Protein AF-A0A4Y2GWA9-F1 (afdb_monomer)

Organism: Araneus ventricosus (NCBI:txid182803)

Secondary structure (DSSP, 8-state):
--S-SS--HHHHHHHHHHHHHHTT---SS-PPPPHHHHHHHHHHHHHHSSSS-TTHHHHTT---HHHHHHHHT--

pLDDT: mean 81.45, std 11.71, range [37.59, 94.75]

Structure (mmCIF, N/CA/C/O backbone):
data_AF-A0A4Y2GWA9-F1
#
_entry.id   AF-A0A4Y2GWA9-F1
#
loop_
_atom_site.group_PDB
_atom_site.id
_atom_site.type_symbol
_atom_site.label_atom_id
_atom_site.label_alt_id
_atom_site.label_comp_id
_atom_site.label_asym_id
_atom_site.label_entity_id
_atom_site.label_seq_id
_atom_site.pdbx_PDB_ins_code
_atom_site.Cartn_x
_atom_site.Cartn_y
_atom_site.Cartn_z
_atom_site.occupancy
_atom_site.B_iso_or_equiv
_atom_site.auth_seq_id
_atom_site.auth_comp_id
_atom_site.auth_asym_id
_atom_site.auth_atom_id
_atom_site.pdbx_PDB_model_num
ATOM 1 N N . MET A 1 1 ? 4.927 10.190 -2.925 1.00 37.59 1 MET A N 1
ATOM 2 C CA . MET A 1 1 ? 5.448 10.005 -4.288 1.00 37.59 1 MET A CA 1
ATOM 3 C C . MET A 1 1 ? 6.925 9.646 -4.194 1.00 37.59 1 MET A C 1
ATOM 5 O O . MET A 1 1 ? 7.788 10.496 -4.327 1.00 37.59 1 MET A O 1
ATOM 9 N N . LEU A 1 2 ? 7.205 8.393 -3.852 1.00 61.03 2 LEU A N 1
ATOM 10 C CA . LEU A 1 2 ? 8.422 7.709 -4.282 1.00 61.03 2 LEU A CA 1
ATOM 11 C C . LEU A 1 2 ? 7.875 6.794 -5.377 1.00 61.03 2 LEU A C 1
ATOM 13 O O . LEU A 1 2 ? 6.878 6.119 -5.142 1.00 61.03 2 LEU A O 1
ATOM 17 N N . ILE A 1 3 ? 8.274 6.953 -6.628 1.00 53.47 3 ILE A N 1
ATOM 18 C CA . ILE A 1 3 ? 9.395 6.249 -7.252 1.00 53.47 3 ILE A CA 1
ATOM 19 C C . ILE A 1 3 ? 9.710 7.029 -8.552 1.00 53.47 3 ILE A C 1
ATOM 21 O O . ILE A 1 3 ? 8.814 7.661 -9.108 1.00 53.47 3 ILE A O 1
ATOM 25 N N . CYS A 1 4 ? 10.968 6.985 -9.006 1.00 51.59 4 CYS A N 1
ATOM 26 C CA . CYS A 1 4 ? 11.507 7.558 -10.257 1.00 51.59 4 CYS A CA 1
ATOM 27 C C . CYS A 1 4 ? 12.204 8.933 -10.190 1.00 51.59 4 CYS A C 1
ATOM 29 O O . CYS A 1 4 ? 12.194 9.668 -11.173 1.00 51.59 4 CYS A O 1
ATOM 31 N N . LYS A 1 5 ? 12.921 9.274 -9.111 1.00 54.25 5 LYS A N 1
ATOM 32 C CA . LYS A 1 5 ? 14.103 10.136 -9.310 1.00 54.25 5 LYS A CA 1
ATOM 33 C C . LYS A 1 5 ? 15.242 9.243 -9.811 1.00 54.25 5 LYS A C 1
ATOM 35 O O . LYS A 1 5 ? 15.811 8.512 -9.012 1.00 54.25 5 LYS A O 1
ATOM 40 N N . GLY A 1 6 ? 15.524 9.275 -11.118 1.00 68.31 6 GLY A N 1
ATOM 41 C CA . GLY A 1 6 ? 16.752 8.700 -11.693 1.00 68.31 6 GLY A CA 1
ATOM 42 C C . GLY A 1 6 ? 16.608 7.572 -12.722 1.00 68.31 6 GLY A C 1
ATOM 43 O O . GLY A 1 6 ? 17.630 7.061 -13.161 1.00 68.31 6 GLY A O 1
ATOM 44 N N . LEU A 1 7 ? 15.397 7.181 -13.133 1.00 74.88 7 LEU A N 1
ATOM 45 C CA . LEU A 1 7 ? 15.219 6.200 -14.214 1.00 74.88 7 LEU A CA 1
ATOM 46 C C . LEU A 1 7 ? 14.888 6.909 -15.525 1.00 74.88 7 LEU A C 1
ATOM 48 O O . LEU A 1 7 ? 14.055 7.818 -15.542 1.00 74.88 7 LEU A O 1
ATOM 52 N N . SER A 1 8 ? 15.529 6.489 -16.617 1.00 85.31 8 SER A N 1
ATOM 53 C CA . SER A 1 8 ? 15.167 6.961 -17.951 1.00 85.31 8 SER A CA 1
ATOM 54 C C . SER A 1 8 ? 13.777 6.439 -18.330 1.00 85.31 8 SER A C 1
ATOM 56 O O . SER A 1 8 ? 13.321 5.403 -17.836 1.00 85.31 8 SER A O 1
ATOM 58 N N . SER A 1 9 ? 13.096 7.147 -19.234 1.00 82.94 9 SER A N 1
ATOM 59 C CA . SER A 1 9 ? 11.798 6.698 -19.755 1.00 82.94 9 SER A CA 1
ATOM 60 C C . SER A 1 9 ? 11.877 5.312 -20.405 1.00 82.94 9 SER A C 1
ATOM 62 O O . SER A 1 9 ? 10.893 4.578 -20.395 1.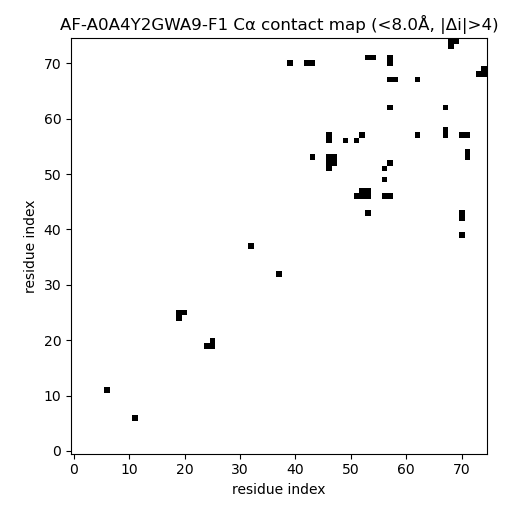00 82.94 9 SER A O 1
ATOM 64 N N . GLU A 1 10 ? 13.033 4.962 -20.967 1.00 89.38 10 GLU A N 1
ATOM 65 C CA . GLU A 1 10 ? 13.291 3.662 -21.580 1.00 89.38 10 GLU A CA 1
ATOM 66 C C . GLU A 1 10 ? 13.332 2.555 -20.527 1.00 89.38 10 GLU A C 1
ATOM 68 O O . GLU A 1 10 ? 12.566 1.602 -20.619 1.00 89.38 10 GLU A O 1
ATOM 73 N N . THR A 1 11 ? 14.093 2.743 -19.446 1.00 88.62 11 THR A N 1
ATOM 74 C CA . THR A 1 11 ? 14.152 1.766 -18.352 1.00 88.62 11 THR A CA 1
ATO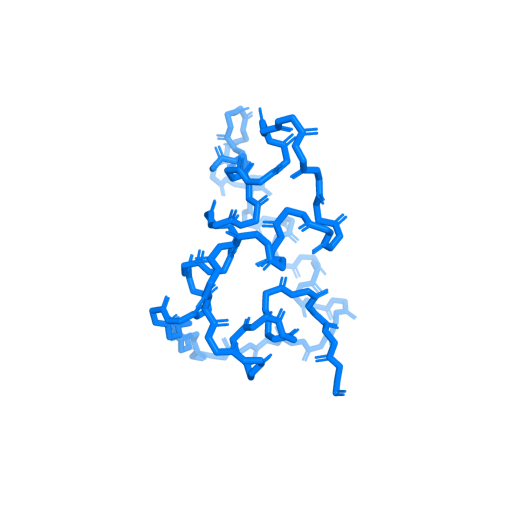M 75 C C . THR A 1 11 ? 12.790 1.559 -17.690 1.00 88.62 11 THR A C 1
ATOM 77 O O . THR A 1 11 ? 12.434 0.435 -17.345 1.00 88.62 11 THR A O 1
ATOM 80 N N . ILE A 1 12 ? 11.996 2.624 -17.529 1.00 86.94 12 ILE A N 1
ATOM 81 C CA . ILE A 1 12 ? 10.631 2.511 -16.988 1.00 86.94 12 ILE A CA 1
ATOM 82 C C . ILE A 1 12 ? 9.763 1.628 -17.894 1.00 86.94 12 ILE A C 1
ATOM 84 O O . ILE A 1 12 ? 9.036 0.766 -17.397 1.00 86.94 12 ILE A O 1
ATOM 88 N N . ARG A 1 13 ? 9.847 1.831 -19.2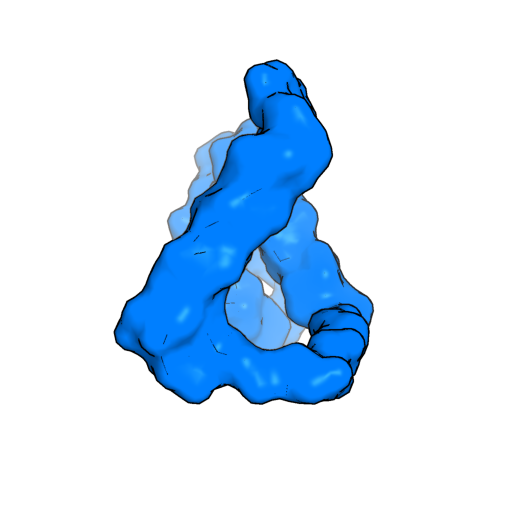12 1.00 85.75 13 ARG A N 1
ATOM 89 C CA . ARG A 1 13 ? 9.097 1.058 -20.206 1.00 85.75 13 ARG A CA 1
ATOM 90 C C . ARG A 1 13 ? 9.530 -0.408 -20.229 1.00 85.75 13 ARG A C 1
ATOM 92 O O . ARG A 1 13 ? 8.665 -1.280 -20.248 1.00 85.75 13 ARG A O 1
ATOM 99 N N . ASP A 1 14 ? 10.827 -0.684 -20.162 1.00 88.44 14 ASP A N 1
ATOM 100 C CA . ASP A 1 14 ? 11.352 -2.052 -20.197 1.00 88.44 14 ASP A CA 1
ATOM 101 C C . ASP A 1 14 ? 10.941 -2.846 -18.957 1.00 88.44 14 ASP A C 1
ATOM 103 O O . ASP A 1 14 ? 10.441 -3.966 -19.063 1.00 88.44 14 ASP A O 1
ATOM 107 N N . VAL A 1 15 ? 11.065 -2.234 -17.776 1.00 87.25 15 VAL A N 1
ATOM 108 C CA . VAL A 1 15 ? 10.603 -2.828 -16.515 1.00 87.25 15 VAL A CA 1
ATOM 109 C C . VAL A 1 15 ? 9.099 -3.096 -16.576 1.00 87.25 15 VAL A C 1
ATOM 111 O O . VAL A 1 15 ? 8.647 -4.178 -16.201 1.00 87.25 15 VAL A O 1
ATOM 114 N N . TYR A 1 16 ? 8.316 -2.142 -17.084 1.00 82.94 16 TYR A N 1
ATOM 115 C CA . TYR A 1 16 ? 6.877 -2.321 -17.246 1.00 82.94 16 TYR A CA 1
ATOM 116 C C . TYR A 1 16 ? 6.537 -3.488 -18.185 1.00 82.94 16 TYR A C 1
ATOM 118 O O . TYR A 1 16 ? 5.711 -4.331 -17.829 1.00 82.94 16 TYR A O 1
ATOM 126 N N . HIS A 1 17 ? 7.175 -3.581 -19.356 1.00 84.12 17 HIS A N 1
ATOM 127 C CA . HIS A 1 17 ? 6.935 -4.670 -20.306 1.00 84.12 17 HIS A CA 1
ATOM 128 C C . HIS A 1 17 ? 7.335 -6.032 -19.745 1.00 84.12 17 HIS A C 1
ATOM 130 O O . HIS A 1 17 ? 6.567 -6.984 -19.866 1.00 84.12 17 HIS A O 1
ATOM 136 N N . PHE A 1 18 ? 8.487 -6.117 -19.078 1.00 86.56 18 PHE A N 1
ATOM 137 C CA . PHE A 1 18 ? 8.943 -7.351 -18.446 1.00 86.56 18 PHE A CA 1
ATOM 138 C C . PHE A 1 18 ? 7.922 -7.870 -17.429 1.00 86.56 18 PHE A C 1
ATOM 140 O O . PHE A 1 18 ? 7.492 -9.022 -17.505 1.00 86.56 18 PHE A O 1
ATOM 147 N N . TYR A 1 19 ? 7.487 -7.010 -16.502 1.00 84.00 19 TYR A N 1
ATOM 148 C CA . TYR A 1 19 ? 6.530 -7.428 -15.485 1.00 84.00 19 TYR A CA 1
ATOM 149 C C . TYR A 1 19 ? 5.149 -7.689 -16.076 1.00 84.00 19 TYR A C 1
ATOM 151 O O . TYR A 1 19 ? 4.582 -8.732 -15.783 1.00 84.00 19 TYR A O 1
ATOM 159 N N . SER A 1 20 ? 4.615 -6.817 -16.937 1.00 80.44 20 SER A N 1
ATOM 160 C CA . SER A 1 20 ? 3.295 -7.035 -17.558 1.00 80.44 20 SER A CA 1
ATOM 161 C C . SER A 1 20 ? 3.216 -8.351 -18.339 1.00 80.44 20 SER A C 1
ATOM 163 O O . SER A 1 20 ? 2.201 -9.043 -18.241 1.00 80.44 20 SER A O 1
ATOM 165 N N . ALA A 1 21 ? 4.297 -8.743 -19.024 1.00 79.44 21 ALA A N 1
ATOM 166 C CA . ALA A 1 21 ? 4.417 -10.052 -19.659 1.00 79.44 21 ALA A CA 1
ATOM 167 C C . ALA A 1 21 ? 4.447 -11.196 -18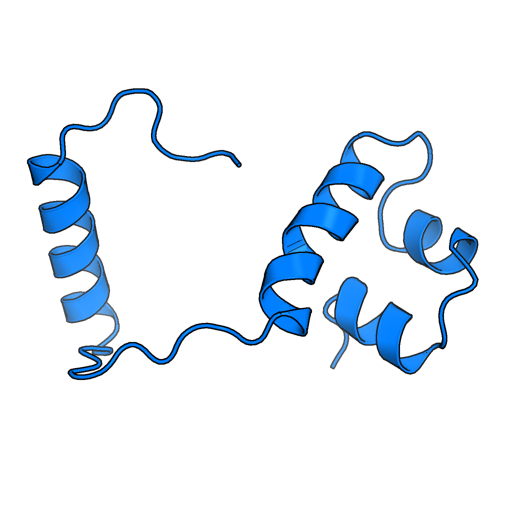.631 1.00 79.44 21 ALA A C 1
ATOM 169 O O . ALA A 1 21 ? 3.720 -12.175 -18.783 1.00 79.44 21 ALA A O 1
ATOM 170 N N . ALA A 1 22 ? 5.236 -11.062 -17.560 1.00 78.69 22 ALA A N 1
ATOM 171 C CA . ALA A 1 22 ? 5.370 -12.088 -16.526 1.00 78.69 22 ALA A CA 1
ATOM 172 C C . ALA A 1 22 ? 4.073 -12.341 -15.736 1.00 78.69 22 ALA A C 1
ATOM 174 O O . ALA A 1 22 ? 3.790 -13.484 -15.387 1.00 78.69 22 ALA A O 1
ATOM 175 N N . VAL A 1 23 ? 3.272 -11.302 -15.459 1.00 78.19 23 VAL A N 1
ATOM 176 C CA . VAL A 1 23 ? 1.993 -11.455 -14.735 1.00 78.19 23 VAL A CA 1
ATOM 177 C C . VAL A 1 23 ? 0.810 -11.779 -15.654 1.00 78.19 23 VAL A C 1
ATOM 179 O O . VAL A 1 23 ? -0.293 -11.990 -15.157 1.00 78.19 23 VAL A O 1
ATOM 182 N N . GLY A 1 24 ? 0.999 -11.801 -16.979 1.00 65.50 24 GLY A N 1
ATOM 183 C CA . GLY A 1 24 ? -0.088 -12.002 -17.948 1.00 65.50 24 GLY A CA 1
ATOM 184 C C . GLY A 1 24 ? -1.126 -10.871 -17.964 1.00 65.50 24 GLY A C 1
ATOM 185 O O . GLY A 1 24 ? -2.210 -11.028 -18.522 1.00 65.50 24 GLY A O 1
ATOM 186 N N . VAL A 1 25 ? -0.817 -9.723 -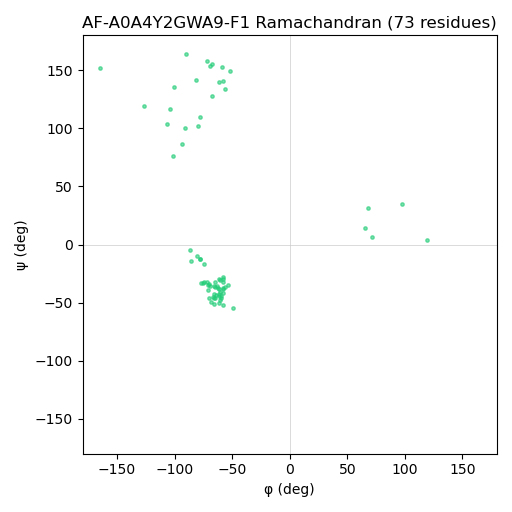17.351 1.00 61.34 25 VAL A N 1
ATOM 187 C CA . VAL A 1 25 ? -1.714 -8.565 -17.249 1.00 61.34 25 VAL A CA 1
ATOM 188 C C . VAL A 1 25 ? -1.288 -7.538 -18.291 1.00 61.34 25 VAL A C 1
ATOM 190 O O . VAL A 1 25 ? -0.660 -6.527 -17.980 1.00 61.34 25 VAL A O 1
ATOM 193 N N . TYR A 1 26 ? -1.630 -7.803 -19.551 1.00 61.28 26 TYR A N 1
ATOM 194 C CA . TYR A 1 26 ? -1.583 -6.785 -20.597 1.00 61.28 26 TYR A CA 1
ATOM 195 C C . TYR A 1 26 ? -2.972 -6.155 -20.711 1.00 61.28 26 TYR A C 1
ATOM 197 O O . TYR A 1 26 ? -3.825 -6.613 -21.469 1.00 61.28 26 TYR A O 1
ATOM 205 N N . GLN A 1 27 ? -3.249 -5.137 -19.894 1.00 62.38 27 GLN A N 1
ATOM 206 C CA . GLN A 1 27 ? -4.503 -4.399 -2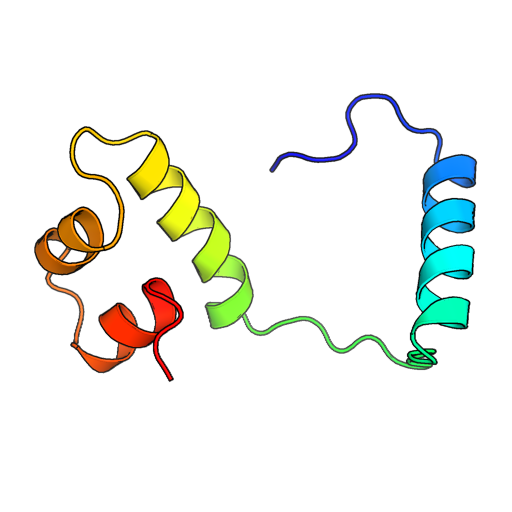0.025 1.00 62.38 27 GLN A CA 1
ATOM 207 C C . GLN A 1 27 ? -4.384 -3.428 -21.198 1.00 62.38 27 GLN A C 1
ATOM 209 O O . GLN A 1 27 ? -3.659 -2.440 -21.121 1.00 62.38 27 GLN A O 1
ATOM 214 N N . ALA A 1 28 ? -5.108 -3.711 -22.286 1.00 66.12 28 ALA A N 1
ATOM 215 C CA . ALA A 1 28 ? -5.186 -2.823 -23.445 1.00 66.12 28 ALA A CA 1
ATOM 216 C C . ALA A 1 28 ? -5.715 -1.430 -23.066 1.00 66.12 28 ALA A C 1
ATOM 218 O O . ALA A 1 28 ? -5.386 -0.442 -23.722 1.00 66.12 28 ALA A O 1
ATOM 219 N N . HIS A 1 29 ? -6.531 -1.349 -22.011 1.00 63.19 29 HIS A N 1
ATOM 220 C CA . HIS A 1 29 ? -7.072 -0.115 -21.454 1.00 63.19 29 HIS A CA 1
ATOM 221 C C . HIS A 1 29 ? -6.760 -0.067 -19.962 1.00 63.19 29 HIS A C 1
ATOM 223 O O . HIS A 1 29 ? -7.164 -0.944 -19.201 1.00 63.19 29 HIS A O 1
ATOM 229 N N . VAL A 1 30 ? -6.009 0.954 -19.556 1.00 68.69 30 VAL A N 1
ATOM 230 C CA . VAL A 1 30 ? -5.723 1.222 -18.149 1.00 68.69 30 VAL A CA 1
ATOM 231 C C . VAL A 1 30 ? -6.802 2.164 -17.646 1.00 68.69 30 VAL A C 1
ATOM 233 O O . VAL A 1 30 ? -6.734 3.370 -17.879 1.00 68.69 30 VAL A O 1
ATOM 236 N N . GLU A 1 31 ? -7.793 1.619 -16.949 1.00 75.44 31 GLU A N 1
ATOM 237 C CA . GLU A 1 31 ? -8.765 2.459 -16.259 1.00 75.44 31 GLU A CA 1
ATOM 238 C C . GLU A 1 31 ? -8.069 3.208 -15.112 1.00 75.44 31 GLU A C 1
ATOM 240 O O . GLU A 1 31 ? -7.391 2.587 -14.275 1.00 75.44 31 GLU A O 1
ATOM 245 N N . PRO A 1 32 ? -8.201 4.544 -15.037 1.00 80.88 32 PRO A N 1
ATOM 246 C CA . PRO A 1 32 ? -7.681 5.298 -13.916 1.00 80.88 32 PRO A CA 1
ATOM 247 C C . PRO A 1 32 ? -8.253 4.759 -12.605 1.00 80.88 32 PRO A C 1
ATOM 249 O O . PRO A 1 32 ? -9.457 4.550 -12.449 1.00 80.88 32 PRO A O 1
ATOM 252 N N . ARG A 1 33 ? -7.381 4.564 -11.613 1.00 85.50 33 ARG A N 1
ATOM 253 C CA . ARG A 1 33 ? -7.827 4.213 -10.262 1.00 85.50 33 ARG A CA 1
ATOM 254 C C . ARG A 1 33 ? -8.764 5.296 -9.736 1.00 85.50 33 ARG A C 1
ATOM 256 O O . ARG A 1 33 ? -8.498 6.484 -9.902 1.00 85.50 33 ARG A O 1
ATOM 263 N N . SER A 1 34 ? -9.817 4.883 -9.031 1.00 90.56 34 SER A N 1
ATOM 264 C CA . SER A 1 34 ? -10.730 5.838 -8.405 1.00 90.56 34 SER A CA 1
ATOM 265 C C . SER A 1 34 ? -9.991 6.752 -7.426 1.00 90.56 34 SER A C 1
ATOM 267 O O . SER A 1 34 ? -8.996 6.354 -6.811 1.00 90.56 34 SER A O 1
ATOM 269 N N . LEU A 1 35 ? -10.510 7.964 -7.218 1.00 92.25 35 LEU A N 1
ATOM 270 C CA . LEU A 1 35 ? -9.924 8.924 -6.278 1.00 92.25 35 LEU A CA 1
ATOM 271 C C . LEU A 1 35 ? -9.739 8.321 -4.874 1.00 92.25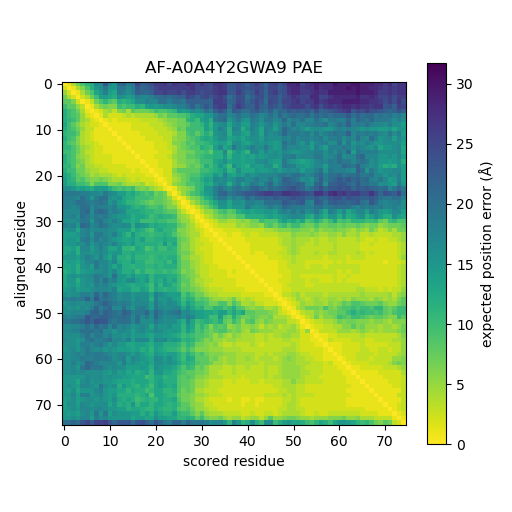 35 LEU A C 1
ATOM 273 O O . LEU A 1 35 ? -8.725 8.567 -4.230 1.00 92.25 35 LEU A O 1
ATOM 277 N N . LYS A 1 36 ? -10.662 7.449 -4.443 1.00 91.75 36 LYS A N 1
ATOM 278 C CA . LYS A 1 36 ? -10.560 6.675 -3.193 1.00 91.75 36 LYS A CA 1
ATOM 279 C C . LYS A 1 36 ? -9.299 5.795 -3.144 1.00 91.75 36 LYS A C 1
ATOM 281 O O . LYS A 1 36 ? -8.638 5.707 -2.114 1.00 91.75 36 LYS A O 1
ATOM 286 N N . HIS A 1 37 ? -8.940 5.144 -4.248 1.00 90.38 37 HIS A N 1
ATOM 287 C CA . HIS A 1 37 ? -7.719 4.337 -4.331 1.00 90.38 37 HIS A CA 1
ATOM 288 C C . HIS A 1 37 ? -6.456 5.187 -4.444 1.00 90.38 37 HIS A C 1
ATOM 290 O O . HIS A 1 37 ? -5.412 4.785 -3.932 1.00 90.38 37 HIS A O 1
ATOM 296 N N . LEU A 1 38 ? -6.545 6.346 -5.097 1.00 90.50 38 LEU A N 1
ATOM 297 C CA . LEU A 1 38 ? -5.435 7.290 -5.217 1.00 90.50 38 LEU A CA 1
ATOM 298 C C . LEU A 1 38 ? -5.139 8.012 -3.894 1.00 90.50 38 LEU A C 1
ATOM 300 O O . LEU A 1 38 ? -3.976 8.280 -3.599 1.00 90.50 38 LEU A O 1
ATOM 304 N N . SER A 1 39 ? -6.152 8.271 -3.064 1.00 91.06 39 SER A N 1
ATOM 305 C CA . SER A 1 39 ? -5.979 8.900 -1.750 1.00 91.06 39 SER A CA 1
ATOM 306 C C . SER A 1 39 ? -5.386 7.947 -0.710 1.00 91.06 39 SER A C 1
ATOM 308 O O . SER A 1 39 ? -4.598 8.378 0.133 1.00 91.06 39 SER A O 1
ATOM 310 N N . ARG A 1 40 ? -5.685 6.642 -0.798 1.00 92.44 40 ARG A N 1
ATOM 311 C CA . ARG A 1 40 ? -5.189 5.611 0.131 1.00 92.44 40 ARG A CA 1
ATOM 312 C C . ARG A 1 40 ? -3.671 5.662 0.379 1.00 92.44 40 ARG A C 1
ATOM 314 O O . ARG A 1 40 ? -3.287 5.746 1.543 1.00 92.44 40 ARG A O 1
ATOM 321 N N . PRO A 1 41 ? -2.780 5.618 -0.633 1.00 90.81 41 PRO A N 1
ATOM 322 C CA . PRO A 1 41 ? -1.337 5.672 -0.392 1.00 90.81 41 PRO A CA 1
ATOM 323 C C . PRO A 1 41 ? -0.879 7.005 0.212 1.00 90.81 41 PRO A C 1
ATOM 325 O O . PRO A 1 41 ? 0.053 7.005 1.012 1.00 90.81 41 PRO A O 1
ATOM 328 N N . THR A 1 42 ? -1.527 8.123 -0.124 1.00 89.88 42 THR A N 1
ATOM 329 C CA . THR A 1 42 ? -1.212 9.442 0.448 1.00 89.88 42 THR A CA 1
ATOM 330 C C . THR A 1 42 ? -1.524 9.475 1.938 1.00 89.88 42 THR A C 1
ATOM 332 O O . THR A 1 42 ? -0.643 9.782 2.736 1.00 89.88 42 THR A O 1
ATOM 335 N N . VAL A 1 43 ? -2.737 9.066 2.321 1.00 88.94 43 VAL A N 1
ATOM 336 C CA . VAL A 1 43 ? -3.149 8.986 3.730 1.00 88.94 43 VAL A CA 1
ATOM 337 C C . VAL A 1 43 ? -2.244 8.023 4.494 1.00 88.94 43 VAL A C 1
ATOM 339 O O . VAL A 1 43 ? -1.728 8.364 5.555 1.00 88.94 43 VAL A O 1
ATOM 342 N N . ARG A 1 44 ? -1.964 6.840 3.930 1.00 89.38 44 ARG A N 1
ATOM 343 C CA . ARG A 1 44 ? -1.075 5.864 4.573 1.00 89.38 44 ARG A CA 1
ATOM 344 C C . ARG A 1 44 ? 0.350 6.391 4.758 1.00 89.38 44 ARG A C 1
ATOM 346 O O . ARG A 1 44 ? 0.973 6.109 5.776 1.00 89.38 44 ARG A O 1
ATOM 353 N N . ARG A 1 45 ? 0.867 7.162 3.798 1.00 86.88 45 ARG A N 1
ATOM 354 C CA . ARG A 1 45 ? 2.187 7.794 3.907 1.00 86.88 45 ARG A CA 1
ATOM 355 C C . ARG A 1 45 ? 2.227 8.820 5.037 1.00 86.88 45 ARG A C 1
ATOM 357 O O . ARG A 1 45 ? 3.161 8.785 5.826 1.00 86.88 45 ARG A O 1
ATOM 364 N N . MET A 1 46 ? 1.212 9.678 5.139 1.00 85.62 46 MET A N 1
ATOM 365 C CA . MET A 1 46 ? 1.121 10.655 6.230 1.00 85.62 46 MET A CA 1
ATOM 366 C C . MET A 1 46 ? 1.134 9.968 7.601 1.00 85.62 46 MET A C 1
ATOM 368 O O . MET A 1 46 ? 1.788 10.443 8.520 1.00 85.62 46 MET A O 1
ATOM 372 N N . MET A 1 47 ? 0.475 8.812 7.722 1.00 83.94 47 MET A N 1
ATOM 373 C CA . MET A 1 47 ? 0.470 8.028 8.962 1.00 83.94 47 MET A CA 1
ATOM 374 C C . MET A 1 47 ? 1.828 7.379 9.266 1.00 83.94 47 MET A C 1
ATOM 376 O O . MET A 1 47 ? 2.204 7.284 10.431 1.00 83.94 47 MET A O 1
ATOM 380 N N . LEU A 1 48 ? 2.587 6.963 8.244 1.00 79.94 48 LEU A N 1
ATOM 381 C CA . LEU A 1 48 ? 3.946 6.428 8.414 1.00 79.94 48 LEU A CA 1
ATOM 382 C C . LEU A 1 48 ? 4.927 7.488 8.940 1.00 79.94 48 LEU A C 1
ATOM 384 O O . LEU A 1 48 ? 5.829 7.158 9.705 1.00 79.94 48 LEU A O 1
ATOM 388 N N . GLU A 1 49 ? 4.746 8.737 8.511 1.00 78.50 49 GLU A N 1
ATOM 389 C CA . GLU A 1 49 ? 5.546 9.898 8.922 1.00 78.50 49 GLU A CA 1
ATOM 390 C C . GLU A 1 49 ? 5.097 10.466 10.287 1.00 78.50 49 GLU A C 1
ATOM 392 O O . GLU A 1 49 ? 5.789 11.299 10.869 1.00 78.50 49 GLU A O 1
ATOM 397 N N . SER A 1 50 ? 3.961 10.001 10.820 1.00 77.81 50 SER A N 1
ATOM 398 C CA . SER A 1 50 ? 3.411 10.429 12.107 1.00 77.81 50 SER A CA 1
ATOM 399 C C . SER A 1 50 ? 3.913 9.573 13.279 1.00 77.81 50 SER A C 1
ATOM 401 O O . SER A 1 50 ? 4.393 8.453 13.101 1.00 77.81 50 SER A O 1
ATOM 403 N N . VAL A 1 51 ? 3.741 10.078 14.506 1.00 76.56 51 VAL A N 1
ATOM 404 C CA . VAL A 1 51 ? 4.099 9.362 15.746 1.00 76.56 51 VAL A CA 1
ATOM 405 C C . VAL A 1 51 ? 3.306 8.055 15.899 1.00 76.56 51 VAL A C 1
ATOM 407 O O . VAL A 1 51 ? 3.813 7.080 16.452 1.00 76.56 51 VAL A O 1
ATOM 410 N N . CYS A 1 52 ? 2.083 8.000 15.364 1.00 78.56 52 CYS A N 1
ATOM 411 C CA . CYS A 1 52 ? 1.209 6.835 15.447 1.00 78.56 52 CYS A CA 1
ATOM 412 C C . CYS A 1 52 ? 1.137 6.117 14.097 1.00 78.56 52 CYS A C 1
ATOM 414 O O . CYS A 1 52 ? 0.443 6.538 13.172 1.00 78.56 52 CYS A O 1
ATOM 416 N N . ARG A 1 53 ? 1.840 4.989 13.990 1.00 83.50 53 ARG A N 1
ATOM 417 C CA . ARG A 1 53 ? 1.842 4.166 12.777 1.00 83.50 53 ARG A CA 1
ATOM 418 C C . ARG A 1 53 ? 0.511 3.438 12.585 1.00 83.50 53 ARG A C 1
ATOM 420 O O . ARG A 1 53 ? -0.241 3.197 13.524 1.00 83.50 53 ARG A O 1
ATOM 427 N N . ILE A 1 54 ? 0.242 3.054 11.342 1.00 83.69 54 ILE A N 1
ATOM 428 C CA . ILE A 1 54 ? -0.861 2.157 10.970 1.00 83.69 54 ILE A CA 1
ATOM 429 C C . ILE A 1 54 ? -0.648 0.793 11.655 1.00 83.69 54 ILE A C 1
ATOM 431 O O . ILE A 1 54 ? 0.496 0.331 11.670 1.00 83.69 54 ILE A O 1
ATOM 435 N N . PRO A 1 55 ? -1.698 0.126 12.172 1.00 85.88 55 PRO A N 1
ATOM 436 C CA . PRO A 1 55 ? -3.126 0.475 12.087 1.00 85.88 55 PRO A CA 1
ATOM 437 C C . PRO A 1 55 ? -3.619 1.450 13.160 1.00 85.88 55 PRO A C 1
ATOM 439 O O . PRO A 1 55 ? -4.695 2.026 13.013 1.00 85.88 55 PRO A O 1
ATOM 442 N N . ASP A 1 56 ? -2.854 1.678 14.223 1.00 86.06 56 ASP A N 1
ATOM 443 C CA . ASP A 1 56 ? -3.339 2.449 15.370 1.00 86.06 56 ASP A CA 1
ATOM 444 C C . ASP A 1 56 ? -3.530 3.933 15.046 1.00 86.06 56 ASP A C 1
ATOM 446 O O . ASP A 1 56 ? -4.531 4.522 15.444 1.00 86.06 56 ASP A O 1
ATOM 450 N N . GLY A 1 57 ? -2.665 4.511 14.209 1.00 85.44 57 GLY A N 1
ATOM 451 C CA . GLY A 1 57 ? -2.839 5.867 13.685 1.00 85.44 57 GLY A CA 1
ATOM 452 C C . GLY A 1 57 ? -4.150 6.056 12.918 1.00 85.44 57 GLY A C 1
ATOM 453 O O . GLY A 1 57 ? -4.761 7.116 13.002 1.00 85.44 57 GLY A O 1
ATOM 454 N N . VAL A 1 58 ? -4.643 5.015 12.234 1.00 87.94 58 VAL A N 1
ATOM 455 C CA . VAL A 1 58 ? -5.914 5.072 11.492 1.00 87.94 58 VAL A CA 1
ATOM 456 C C . VAL A 1 58 ? -7.105 5.133 12.447 1.00 87.94 58 VAL A C 1
ATOM 458 O O . VAL A 1 58 ? -8.029 5.912 12.208 1.00 87.94 58 VAL A O 1
ATOM 461 N N . LYS A 1 59 ? -7.065 4.399 13.566 1.00 87.88 59 LYS A N 1
ATOM 462 C CA . LYS A 1 59 ? -8.120 4.438 14.597 1.00 87.88 59 LYS A CA 1
ATOM 463 C C . LYS A 1 59 ? -8.282 5.836 15.203 1.00 87.88 59 LYS A C 1
ATOM 465 O O . LYS A 1 59 ? -9.389 6.222 15.564 1.00 87.88 59 LYS A O 1
ATOM 470 N N . LEU A 1 60 ? -7.195 6.607 15.262 1.00 86.81 60 LEU A N 1
ATOM 471 C CA . LEU A 1 60 ? -7.175 7.971 15.801 1.00 86.81 60 LEU A CA 1
ATOM 472 C C . LEU A 1 60 ? -7.735 9.030 14.837 1.00 86.81 60 LEU A C 1
ATOM 474 O O . LEU A 1 60 ? -8.002 10.150 15.258 1.00 86.81 60 LEU A O 1
ATOM 478 N N . THR A 1 61 ? -7.941 8.701 13.557 1.00 85.38 61 THR A N 1
ATOM 479 C CA . THR A 1 61 ? -8.449 9.664 12.559 1.00 85.38 61 THR A CA 1
ATOM 480 C C . THR A 1 61 ? -9.938 9.982 12.699 1.00 85.38 61 THR A C 1
ATOM 482 O O . THR A 1 61 ? -10.409 10.950 12.108 1.00 85.38 61 THR A O 1
ATOM 485 N N . GLY A 1 62 ? -10.695 9.153 13.429 1.00 87.94 62 GLY A N 1
ATOM 486 C CA . GLY A 1 62 ? -12.145 9.302 13.579 1.00 87.94 62 GLY A CA 1
ATOM 487 C C . GLY A 1 62 ? -12.964 8.968 12.325 1.00 87.94 62 GLY A C 1
ATOM 488 O O . GLY A 1 62 ? -14.175 9.176 12.324 1.00 87.94 62 GLY A O 1
ATOM 489 N N . VAL A 1 63 ? -12.347 8.445 11.257 1.00 90.56 63 VAL A N 1
ATOM 490 C CA . VAL A 1 63 ? -13.084 8.031 10.052 1.00 90.56 63 VAL A CA 1
ATOM 491 C C . VAL A 1 63 ? -13.952 6.791 10.326 1.00 90.56 63 VAL A C 1
ATOM 493 O O . VAL A 1 63 ? -13.606 5.989 11.198 1.00 90.56 63 VAL A O 1
ATOM 496 N N . PRO A 1 64 ? -15.054 6.585 9.580 1.00 94.75 64 PRO A N 1
ATOM 497 C CA . PRO A 1 64 ? -15.889 5.387 9.686 1.00 94.75 64 PRO A CA 1
ATOM 498 C C . PRO A 1 64 ? -15.096 4.079 9.576 1.00 94.75 64 PRO A C 1
ATOM 500 O O . PRO A 1 64 ? -14.092 4.018 8.859 1.00 94.75 64 PRO A O 1
ATOM 503 N N . LYS A 1 65 ? -15.561 3.019 10.252 1.00 91.88 65 LYS A N 1
ATOM 504 C CA . LYS A 1 65 ? -14.865 1.719 10.321 1.00 91.88 65 LYS A CA 1
ATOM 505 C C . LYS A 1 65 ? -14.581 1.134 8.939 1.00 91.88 65 LYS A C 1
ATOM 507 O O . LYS A 1 65 ? -13.500 0.608 8.714 1.00 91.88 65 LYS A O 1
ATOM 512 N N . GLU A 1 66 ? -15.491 1.311 7.991 1.00 91.75 66 GLU A N 1
ATOM 513 C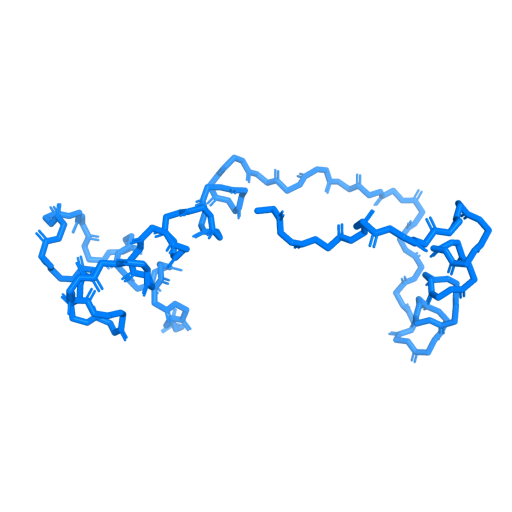 CA . GLU A 1 66 ? -15.346 0.833 6.614 1.00 91.75 66 GLU A CA 1
ATOM 514 C C . GLU A 1 66 ? -14.165 1.511 5.905 1.00 91.75 66 GLU A C 1
ATOM 516 O O . GLU A 1 66 ? -13.448 0.895 5.113 1.00 91.75 66 GLU A O 1
ATOM 521 N N . LEU A 1 67 ? -13.929 2.795 6.200 1.00 90.88 67 LEU A N 1
ATOM 522 C CA . LEU A 1 67 ? -12.762 3.516 5.702 1.00 90.88 67 LEU A CA 1
ATOM 523 C C . LEU A 1 67 ? -11.497 3.143 6.471 1.00 90.88 67 LEU A C 1
ATOM 525 O O . LEU A 1 67 ? -10.437 3.089 5.851 1.00 90.88 67 LEU A O 1
ATOM 529 N N . GLN A 1 68 ? -11.593 2.841 7.768 1.00 92.25 68 GLN A N 1
ATOM 530 C CA . GLN A 1 68 ? -10.453 2.336 8.536 1.00 92.25 68 GLN A CA 1
ATOM 531 C C . GLN A 1 68 ? -9.958 1.002 7.971 1.00 92.25 68 GLN A C 1
ATOM 533 O O . GLN A 1 68 ? -8.780 0.899 7.638 1.00 92.25 68 GLN A O 1
ATOM 538 N N . SER A 1 69 ? -10.848 0.032 7.752 1.00 92.12 69 SER A N 1
ATOM 539 C CA . SER A 1 69 ? -10.495 -1.264 7.157 1.00 92.12 69 SER A CA 1
ATOM 540 C C . SER A 1 69 ? -9.929 -1.101 5.745 1.00 92.12 69 SER A C 1
ATOM 542 O O . SER A 1 69 ? -8.870 -1.646 5.426 1.00 92.12 69 SER A O 1
ATOM 544 N N . PHE A 1 70 ? -10.528 -0.226 4.926 1.00 92.69 70 PHE A N 1
ATOM 545 C CA . PHE A 1 70 ? -9.985 0.105 3.605 1.00 92.69 70 PHE A CA 1
ATOM 546 C C . PHE A 1 70 ? -8.573 0.717 3.663 1.00 92.69 70 PHE A C 1
ATOM 548 O O . PHE A 1 70 ? -7.721 0.397 2.826 1.00 92.69 70 PHE A O 1
ATOM 555 N N . LEU A 1 71 ? -8.315 1.610 4.625 1.00 91.00 71 LEU A N 1
ATOM 556 C CA . LEU A 1 71 ? -7.005 2.223 4.839 1.00 91.00 71 LEU A CA 1
ATOM 557 C C . LEU A 1 71 ? -5.998 1.221 5.398 1.00 91.00 71 LEU A C 1
ATOM 559 O O . LEU A 1 71 ? -4.837 1.297 5.003 1.00 91.00 71 LEU A O 1
ATOM 563 N N . ASN A 1 72 ? -6.420 0.285 6.248 1.00 90.88 72 ASN A N 1
ATOM 564 C CA . ASN A 1 72 ? -5.582 -0.760 6.838 1.00 90.88 72 ASN A CA 1
ATOM 565 C C . ASN A 1 72 ? -5.285 -1.923 5.889 1.00 90.88 72 ASN A C 1
ATOM 567 O O . ASN A 1 72 ? -4.333 -2.654 6.146 1.00 90.88 72 ASN A O 1
ATOM 571 N N . LEU A 1 73 ? -5.989 -2.009 4.755 1.00 90.12 73 LEU A N 1
ATOM 572 C CA . LEU A 1 73 ? -5.931 -3.139 3.819 1.00 90.12 73 LEU A CA 1
ATOM 573 C C . LEU A 1 73 ? -6.527 -4.425 4.417 1.00 90.12 73 LEU A C 1
ATOM 575 O O . LEU A 1 73 ? -6.081 -5.521 4.094 1.00 90.12 73 LEU A O 1
ATOM 579 N N . GLU A 1 74 ? -7.522 -4.272 5.287 1.00 87.38 74 GLU A N 1
ATOM 580 C CA . GLU A 1 74 ? -8.312 -5.373 5.840 1.00 87.38 74 GLU A CA 1
ATOM 581 C C . GLU A 1 74 ? -9.399 -5.778 4.826 1.00 87.38 74 GLU A C 1
ATOM 583 O O . GLU A 1 74 ? -9.934 -4.914 4.119 1.00 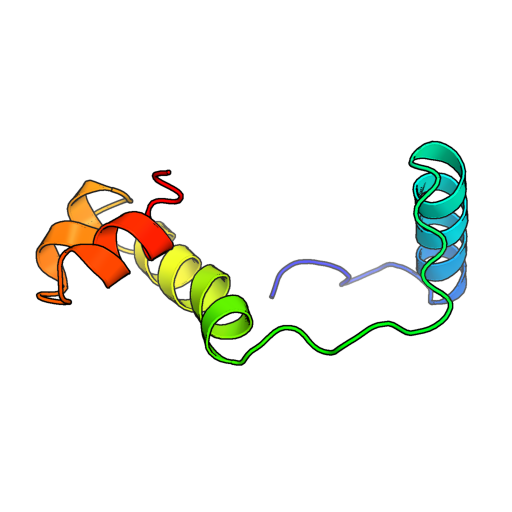87.38 74 GLU A O 1
ATOM 588 N N . ALA A 1 75 ? -9.657 -7.087 4.724 1.00 65.50 75 ALA A N 1
ATOM 589 C CA . ALA A 1 75 ? -10.640 -7.693 3.821 1.00 65.50 75 ALA A CA 1
ATOM 590 C C . ALA A 1 75 ? -12.019 -7.805 4.477 1.00 65.50 75 ALA A C 1
ATOM 592 O O . ALA A 1 75 ? -12.059 -8.128 5.687 1.00 65.50 75 ALA A O 1
#

Radius of gyration: 16.43 Å; Cα contacts (8 Å, |Δi|>4): 30; chains: 1; bounding box: 33×23×39 Å

Solvent-accessible surface area (backbone atoms only — not comparable to full-atom values): 4781 Å² total; per-residue (Å²): 140,86,84,72,94,86,64,54,75,62,57,54,49,52,54,49,51,55,50,31,61,75,71,69,57,76,65,93,67,81,76,78,75,52,68,72,64,62,46,43,62,55,56,51,49,56,28,64,77,38,97,43,42,75,62,62,33,49,70,72,67,72,61,58,68,72,55,38,33,60,65,65,70,55,132

Foldseek 3Di:
DDDDPPDDPVRVVVVVVVVCVVVVPPDPDDDDDPPLVVVLVVVQVVQVVDPHHPPRSLVVVPDDPVSSCVSNVHD

InterPro domains:
  IPR001496 SOCS box domain [PF07525] (31-72)
  IPR036036 SOCS box-like domain superfamily [SSF158235] (29-72)

Sequence (75 aa):
MLICKGLSSETIRDVYHFYSAAVGVYQAHVEPRSLKHLSRPTVRRMMLESVCRIPDGVKLTGVPKELQSFLNLEA

Mean predicted aligned error: 10.66 Å